Protein AF-A0ABC9QMW5-F1 (afdb_monomer)

Secondary structure (DSSP, 8-state):
-HHHHHHHHHHHHHGGGPPP---HHHHTTSSTTT-SEEEEETTEEEEEETTTTEEEEEE----TTTT-SPPPSSPPPP---TT-

Mean predicted aligned error: 7.99 Å

InterPro domains:
  IPR044925 His-Me finger superfamily [SSF54060] (33-84)

Organism: NCBI:txid889253

Sequence (84 aa):
MKIFIFLLTISLNIFALEPYKPSADFSSYFNNINCSQILDKFFYLNCYDYKLKGTKAVAYKVEASNLKDKQIKKRPRFEDDTNI

Structure (mmCIF, N/CA/C/O backbone):
data_AF-A0ABC9QMW5-F1
#
_entry.id   AF-A0ABC9QMW5-F1
#
loop_
_atom_site.group_PDB
_atom_site.id
_atom_site.type_symbol
_atom_site.label_atom_id
_atom_site.label_alt_id
_atom_site.label_comp_id
_atom_site.label_asym_id
_atom_site.label_entity_id
_atom_site.label_seq_id
_atom_site.pdbx_PDB_ins_code
_atom_site.Cartn_x
_atom_site.Cartn_y
_atom_site.Cartn_z
_atom_site.occupancy
_atom_site.B_iso_or_equiv
_atom_site.auth_seq_id
_atom_site.auth_comp_id
_atom_site.auth_asym_id
_atom_site.auth_atom_id
_atom_site.pdbx_PDB_model_num
ATOM 1 N N . MET A 1 1 ? 21.821 -1.853 39.661 1.00 60.94 1 MET A N 1
ATOM 2 C CA . MET A 1 1 ? 20.354 -1.962 39.449 1.00 60.94 1 MET A CA 1
ATOM 3 C C . MET A 1 1 ? 19.775 -0.894 38.520 1.00 60.94 1 MET A C 1
ATOM 5 O O . MET A 1 1 ? 19.103 -1.279 37.578 1.00 60.94 1 MET A O 1
ATOM 9 N N . LYS A 1 2 ? 20.042 0.411 38.705 1.00 61.50 2 LYS A N 1
ATOM 10 C CA . LYS A 1 2 ? 19.458 1.476 37.852 1.00 61.50 2 LYS A CA 1
ATOM 11 C C . LYS A 1 2 ? 19.777 1.350 36.347 1.00 61.50 2 LYS A C 1
ATOM 13 O O . LYS A 1 2 ? 18.892 1.558 35.531 1.00 61.50 2 LYS A O 1
ATOM 18 N N . ILE A 1 3 ? 20.995 0.934 35.985 1.00 71.19 3 ILE A N 1
ATOM 19 C CA . ILE A 1 3 ? 21.410 0.718 34.581 1.00 71.19 3 ILE A CA 1
ATOM 20 C C . ILE A 1 3 ? 20.639 -0.433 33.915 1.00 71.19 3 ILE A C 1
ATOM 22 O O . ILE A 1 3 ? 20.223 -0.308 32.769 1.00 71.19 3 ILE A O 1
ATOM 26 N N . PHE A 1 4 ? 20.386 -1.525 34.644 1.00 68.81 4 PHE A N 1
ATOM 27 C CA . PHE A 1 4 ? 19.594 -2.649 34.131 1.00 68.81 4 PHE A CA 1
ATOM 28 C C . PHE A 1 4 ? 18.132 -2.259 33.893 1.00 68.81 4 PHE A C 1
ATOM 30 O O . PHE A 1 4 ? 17.557 -2.666 32.891 1.00 68.81 4 PHE A O 1
ATOM 37 N N . ILE A 1 5 ? 17.555 -1.420 34.760 1.00 70.06 5 ILE A N 1
ATOM 38 C CA . ILE A 1 5 ? 16.205 -0.871 34.562 1.00 70.06 5 ILE A CA 1
ATOM 39 C C . ILE A 1 5 ? 16.174 0.028 33.315 1.00 70.06 5 ILE A C 1
ATOM 41 O O . ILE A 1 5 ? 15.258 -0.082 32.510 1.00 70.06 5 ILE A O 1
ATOM 45 N N . PHE A 1 6 ? 17.205 0.852 33.106 1.00 68.19 6 PHE A N 1
ATOM 46 C CA . PHE A 1 6 ? 17.305 1.734 31.940 1.00 68.19 6 PHE A CA 1
ATOM 47 C C . PHE A 1 6 ? 17.449 0.960 30.611 1.00 68.19 6 PHE A C 1
ATOM 49 O O . PHE A 1 6 ? 16.760 1.255 29.634 1.00 68.19 6 PHE A O 1
ATOM 56 N N . LEU A 1 7 ? 18.271 -0.094 30.580 1.00 71.31 7 LEU A N 1
ATOM 57 C CA . LEU A 1 7 ? 18.411 -0.984 29.416 1.00 71.31 7 LEU A CA 1
ATOM 58 C C . LEU A 1 7 ? 17.121 -1.768 29.114 1.00 71.31 7 LEU A C 1
ATOM 60 O O . LEU A 1 7 ? 16.752 -1.942 27.950 1.00 71.31 7 LEU A O 1
ATOM 64 N N . LEU A 1 8 ? 16.395 -2.192 30.154 1.00 69.31 8 LEU A N 1
ATOM 65 C CA . LEU A 1 8 ? 15.092 -2.842 30.005 1.00 69.31 8 LEU A CA 1
ATOM 66 C C . LEU A 1 8 ? 14.050 -1.879 29.409 1.00 69.31 8 LEU A C 1
ATOM 68 O O . LEU A 1 8 ? 13.286 -2.258 28.528 1.00 69.31 8 LEU A O 1
ATOM 72 N N . THR A 1 9 ? 14.057 -0.607 29.819 1.00 65.12 9 THR A N 1
ATOM 73 C CA . THR A 1 9 ? 13.158 0.397 29.229 1.00 65.12 9 THR A CA 1
ATOM 74 C C . THR A 1 9 ? 13.497 0.723 27.774 1.00 65.12 9 THR A C 1
ATOM 76 O O . THR A 1 9 ? 12.586 0.923 26.978 1.00 65.12 9 THR A O 1
ATOM 79 N N . ILE A 1 10 ? 14.776 0.726 27.381 1.00 64.44 10 ILE A N 1
ATOM 80 C CA . ILE A 1 10 ? 15.171 0.964 25.981 1.00 64.44 10 ILE A CA 1
ATOM 81 C C . ILE A 1 10 ? 14.751 -0.208 25.085 1.00 64.44 10 ILE A C 1
ATOM 83 O O . ILE A 1 10 ? 14.194 0.018 24.016 1.00 64.44 10 ILE A O 1
ATOM 87 N N . SER A 1 11 ? 14.946 -1.452 25.531 1.00 65.12 11 SER A N 1
ATOM 88 C CA . SER A 1 11 ? 14.586 -2.644 24.744 1.00 65.12 11 SER A CA 1
ATOM 89 C C . SER A 1 11 ? 13.076 -2.795 24.510 1.00 65.12 11 SER A C 1
ATOM 91 O O . SER A 1 11 ? 12.675 -3.205 23.423 1.00 65.12 11 SER A O 1
ATOM 93 N N . LEU A 1 12 ? 12.228 -2.395 25.464 1.00 59.66 12 LEU A N 1
ATOM 94 C CA . LEU A 1 12 ? 10.766 -2.428 25.302 1.00 59.66 12 LEU A CA 1
ATOM 95 C C . LEU A 1 12 ? 10.234 -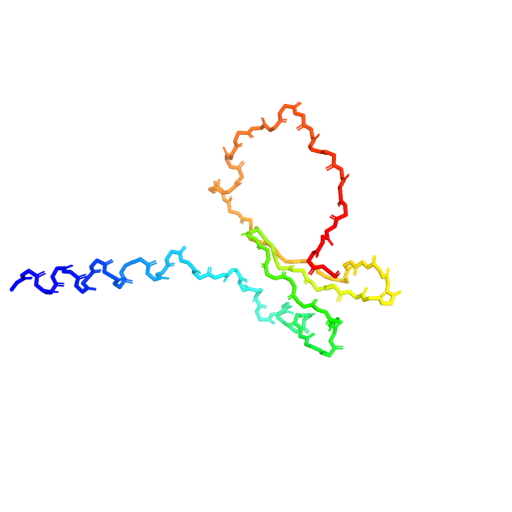1.410 24.277 1.00 59.66 12 LEU A C 1
ATOM 97 O O . LEU A 1 12 ? 9.216 -1.673 23.641 1.00 59.66 12 LEU A O 1
ATOM 101 N N . ASN A 1 13 ? 10.918 -0.278 24.072 1.00 58.06 13 ASN A N 1
ATOM 102 C CA . ASN A 1 13 ? 10.497 0.728 23.087 1.00 58.06 13 ASN A CA 1
ATOM 103 C C . ASN A 1 13 ? 10.744 0.288 21.632 1.00 58.06 13 ASN A C 1
ATOM 105 O O . ASN A 1 13 ? 10.071 0.774 20.727 1.00 58.06 13 ASN A O 1
ATOM 109 N N . ILE A 1 14 ? 11.674 -0.643 21.393 1.00 57.78 14 ILE A N 1
ATOM 110 C CA . ILE A 1 14 ? 12.041 -1.079 20.034 1.00 57.78 14 ILE A CA 1
ATOM 111 C C . ILE A 1 14 ? 10.915 -1.908 19.393 1.00 57.78 14 ILE A C 1
ATOM 113 O O . ILE A 1 14 ? 10.650 -1.773 18.202 1.00 57.78 14 ILE A O 1
ATOM 117 N N . PHE A 1 15 ? 10.188 -2.709 20.180 1.00 56.06 15 PHE A N 1
ATOM 118 C CA . PHE A 1 15 ? 9.119 -3.578 19.667 1.00 56.06 15 PHE A CA 1
ATOM 119 C C . PHE A 1 15 ? 7.854 -2.829 19.221 1.00 56.06 15 PHE A C 1
ATOM 121 O O . PHE A 1 15 ? 7.051 -3.385 18.476 1.00 56.06 15 PHE A O 1
ATOM 128 N N . ALA A 1 16 ? 7.664 -1.578 19.647 1.00 55.34 16 ALA A N 1
ATOM 129 C CA . ALA A 1 16 ? 6.487 -0.780 19.298 1.00 55.34 16 ALA A CA 1
ATOM 130 C C . ALA A 1 16 ? 6.599 -0.067 17.934 1.00 55.34 16 ALA A C 1
ATOM 132 O O . ALA A 1 16 ? 5.629 0.543 17.492 1.00 55.34 16 ALA A O 1
ATOM 133 N N . LEU A 1 17 ? 7.764 -0.131 17.277 1.00 59.34 17 LEU A N 1
ATOM 134 C CA . LEU A 1 17 ? 8.088 0.618 16.054 1.00 59.34 17 LEU A CA 1
ATOM 135 C C . LEU A 1 17 ? 8.370 -0.278 14.836 1.00 59.34 17 LEU A C 1
ATOM 137 O O . LEU A 1 17 ? 8.827 0.228 13.814 1.00 59.34 17 LEU A O 1
ATOM 141 N N . GLU A 1 18 ? 8.128 -1.591 14.916 1.00 67.12 18 GLU A N 1
ATOM 142 C CA . GLU A 1 18 ? 8.282 -2.467 13.747 1.00 67.12 18 GLU A CA 1
ATOM 143 C C . GLU A 1 18 ? 7.271 -2.057 12.656 1.00 67.12 18 GLU A C 1
ATOM 145 O O . GLU A 1 18 ? 6.059 -2.125 12.894 1.00 67.12 18 GLU A O 1
ATOM 150 N N . PRO A 1 19 ? 7.735 -1.639 11.461 1.00 73.00 19 PRO A N 1
ATOM 151 C CA . PRO A 1 19 ? 6.846 -1.324 10.354 1.00 73.00 19 PRO A CA 1
ATOM 152 C C . PRO A 1 19 ? 6.088 -2.580 9.923 1.00 73.00 19 PRO A C 1
ATOM 154 O O . PRO A 1 19 ? 6.581 -3.708 10.033 1.00 73.00 19 PRO A O 1
ATOM 157 N N . TYR A 1 20 ? 4.868 -2.389 9.424 1.00 83.19 20 TYR A N 1
ATOM 158 C CA . TYR A 1 20 ? 4.059 -3.499 8.941 1.00 83.19 20 TYR A CA 1
ATOM 159 C C . TYR A 1 20 ? 4.767 -4.227 7.788 1.00 83.19 20 TYR A C 1
ATOM 161 O O . TYR A 1 20 ? 5.173 -3.620 6.799 1.00 83.19 20 TYR A O 1
ATOM 169 N N . LYS A 1 21 ? 4.863 -5.555 7.896 1.00 86.75 21 LYS A N 1
ATOM 170 C CA . LYS A 1 21 ? 5.416 -6.427 6.855 1.00 86.75 21 LYS A CA 1
ATOM 171 C C . LYS A 1 21 ? 4.304 -7.321 6.297 1.00 86.75 21 LYS A C 1
ATOM 173 O O . LYS A 1 21 ? 3.603 -7.958 7.089 1.00 86.75 21 LYS A O 1
ATOM 178 N N . PRO A 1 22 ? 4.132 -7.400 4.96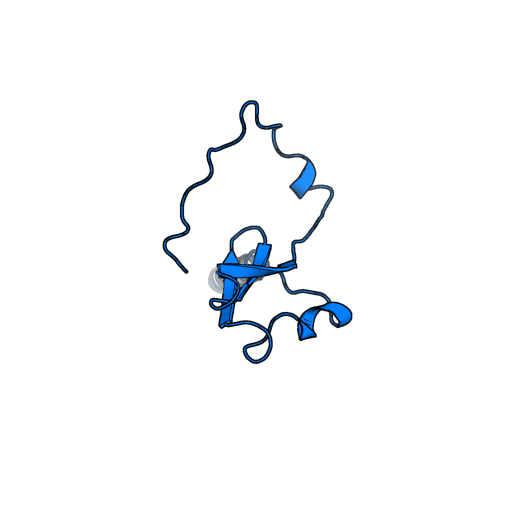3 1.00 91.19 22 PRO A N 1
ATOM 179 C CA . PRO A 1 22 ? 3.212 -8.353 4.349 1.00 91.19 22 PRO A CA 1
ATOM 180 C C . PRO A 1 22 ? 3.554 -9.797 4.744 1.00 91.19 22 PRO A C 1
ATOM 182 O O . PRO A 1 22 ? 4.722 -10.116 4.975 1.00 91.19 22 PRO A O 1
ATOM 185 N N . SER A 1 23 ? 2.555 -10.686 4.781 1.00 91.19 23 SER A N 1
ATOM 186 C CA . SER A 1 23 ? 2.816 -12.121 4.956 1.00 91.19 23 SER A CA 1
ATOM 187 C C . SER A 1 23 ? 3.663 -12.674 3.807 1.00 91.19 23 SER A C 1
ATOM 189 O O . SER A 1 23 ? 3.782 -12.052 2.748 1.00 91.19 23 SER A O 1
ATOM 191 N N . ALA A 1 24 ? 4.241 -13.862 4.002 1.00 92.50 24 ALA A N 1
ATOM 192 C CA . ALA A 1 24 ? 5.115 -14.495 3.014 1.00 92.50 24 ALA A CA 1
ATOM 193 C C . ALA A 1 24 ? 4.473 -14.545 1.614 1.00 92.50 24 ALA A C 1
ATOM 195 O O . ALA A 1 24 ? 5.102 -14.115 0.647 1.00 92.50 24 ALA A O 1
ATOM 196 N N . ASP A 1 25 ? 3.197 -14.932 1.540 1.00 93.06 25 ASP A N 1
ATOM 197 C CA . ASP A 1 25 ? 2.421 -15.042 0.297 1.00 93.06 25 ASP A CA 1
ATOM 198 C C . ASP A 1 25 ? 2.321 -13.724 -0.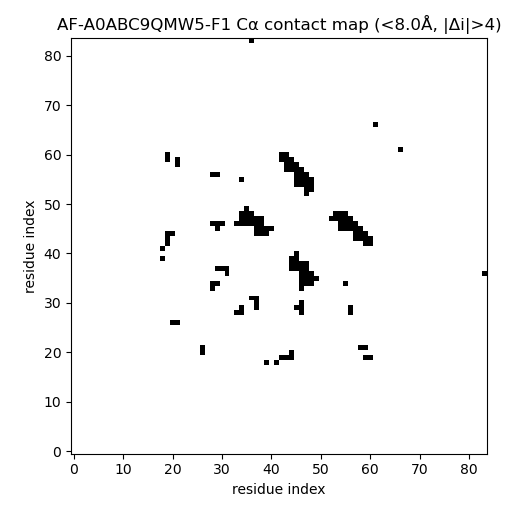487 1.00 93.06 25 ASP A C 1
ATOM 200 O O . ASP A 1 25 ? 2.243 -13.735 -1.715 1.00 93.06 25 ASP A O 1
ATOM 204 N N . PHE A 1 26 ? 2.356 -12.579 0.206 1.00 92.19 26 PHE A N 1
ATOM 205 C CA . PHE A 1 26 ? 2.221 -11.255 -0.407 1.00 92.19 26 PHE A CA 1
ATOM 206 C C . PHE A 1 26 ? 3.523 -10.451 -0.443 1.00 92.19 26 PHE A C 1
ATOM 208 O O . PHE A 1 26 ? 3.600 -9.439 -1.139 1.00 92.19 26 PHE A O 1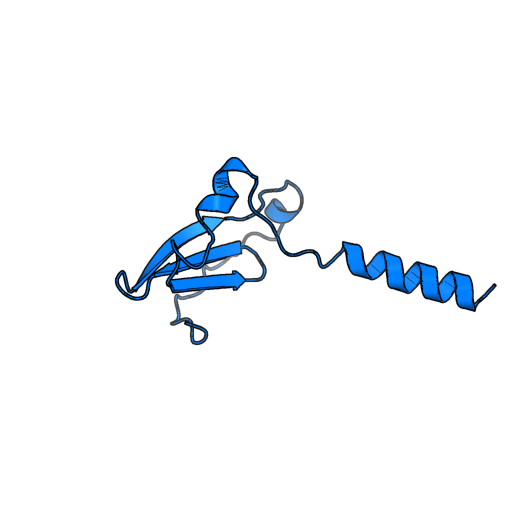
ATOM 215 N N . SER A 1 27 ? 4.563 -10.895 0.262 1.00 93.88 27 SER A N 1
ATOM 216 C CA . SER A 1 27 ? 5.861 -10.211 0.320 1.00 93.88 27 SER A CA 1
ATOM 217 C C . SER A 1 27 ? 6.500 -10.039 -1.063 1.00 93.88 27 SER A C 1
ATOM 219 O O . SER A 1 27 ? 7.115 -9.012 -1.345 1.00 93.88 27 SER A O 1
ATOM 221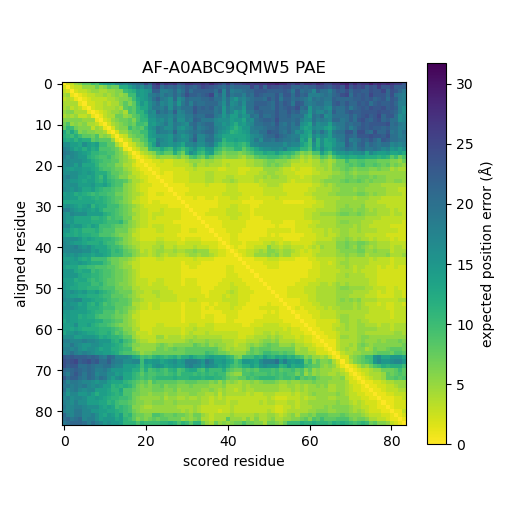 N N . SER A 1 28 ? 6.272 -10.995 -1.968 1.00 94.44 28 SER A N 1
ATOM 222 C CA . SER A 1 28 ? 6.796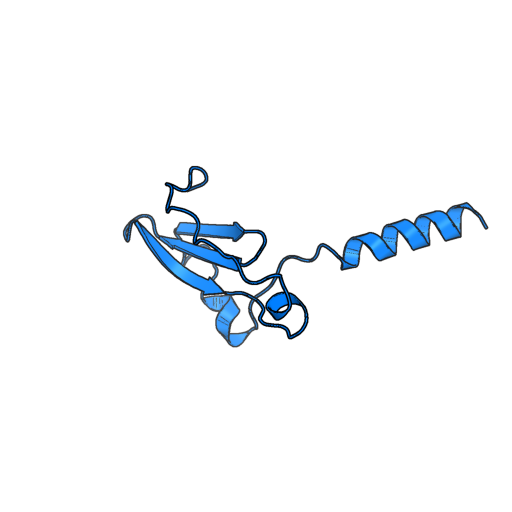 -10.984 -3.334 1.00 94.44 28 SER A CA 1
ATOM 223 C C . SER A 1 28 ? 6.268 -9.828 -4.189 1.00 94.44 28 SER A C 1
ATOM 225 O O . SER A 1 28 ? 6.925 -9.455 -5.156 1.00 94.44 28 SER A O 1
ATOM 227 N N . TYR A 1 29 ? 5.138 -9.204 -3.844 1.00 94.44 29 TYR A N 1
ATOM 228 C CA . TYR A 1 29 ? 4.636 -8.034 -4.570 1.00 94.44 29 TYR A CA 1
ATOM 229 C C . TYR A 1 29 ? 5.400 -6.749 -4.234 1.00 94.44 29 TYR A C 1
ATOM 231 O O . TYR A 1 29 ? 5.394 -5.823 -5.039 1.00 94.44 29 TYR A O 1
ATOM 239 N N . PHE A 1 30 ? 6.081 -6.694 -3.086 1.00 96.00 30 PHE A N 1
ATOM 240 C CA . PHE A 1 30 ? 6.746 -5.496 -2.571 1.00 96.00 30 PHE A CA 1
ATOM 241 C C . PHE A 1 30 ? 8.265 -5.637 -2.684 1.00 96.00 30 PHE A C 1
ATOM 243 O O . PHE A 1 30 ? 8.964 -5.888 -1.706 1.00 96.00 30 PHE A O 1
ATOM 250 N N . ASN A 1 31 ? 8.786 -5.491 -3.903 1.00 94.88 31 ASN A N 1
ATOM 251 C CA . ASN A 1 31 ? 10.224 -5.495 -4.176 1.00 94.88 31 ASN A CA 1
ATOM 252 C C . ASN A 1 31 ? 10.577 -4.537 -5.329 1.00 94.88 31 ASN A C 1
ATOM 254 O O . ASN A 1 31 ? 9.703 -4.106 -6.080 1.00 94.88 31 ASN A O 1
ATOM 258 N N . ASN A 1 32 ? 11.869 -4.254 -5.505 1.00 95.06 32 ASN A N 1
ATOM 259 C CA . ASN A 1 32 ? 12.368 -3.306 -6.513 1.00 95.06 32 ASN A CA 1
ATOM 260 C C . ASN A 1 32 ? 12.256 -3.803 -7.970 1.00 95.06 32 ASN A C 1
ATOM 262 O O . ASN A 1 32 ? 12.539 -3.050 -8.894 1.00 95.06 32 ASN A O 1
ATOM 266 N N . ILE A 1 33 ? 11.878 -5.067 -8.192 1.00 96.00 33 ILE A N 1
ATOM 267 C CA . ILE A 1 33 ? 11.576 -5.604 -9.529 1.00 96.00 33 ILE A CA 1
ATOM 268 C C . ILE A 1 33 ? 10.116 -5.292 -9.889 1.00 96.00 33 ILE A C 1
ATOM 270 O O . ILE A 1 33 ? 9.806 -4.954 -11.029 1.00 96.00 33 ILE A O 1
ATOM 274 N N . ASN A 1 34 ? 9.210 -5.396 -8.912 1.00 95.25 34 ASN A N 1
ATOM 275 C CA . ASN A 1 34 ? 7.772 -5.234 -9.104 1.00 95.25 34 ASN A CA 1
ATOM 276 C C . ASN A 1 34 ? 7.279 -3.796 -8.936 1.00 95.25 34 ASN A C 1
ATOM 278 O O . ASN A 1 34 ? 6.274 -3.448 -9.563 1.00 95.25 34 ASN A O 1
ATOM 282 N N . CYS A 1 35 ? 7.964 -3.002 -8.114 1.00 9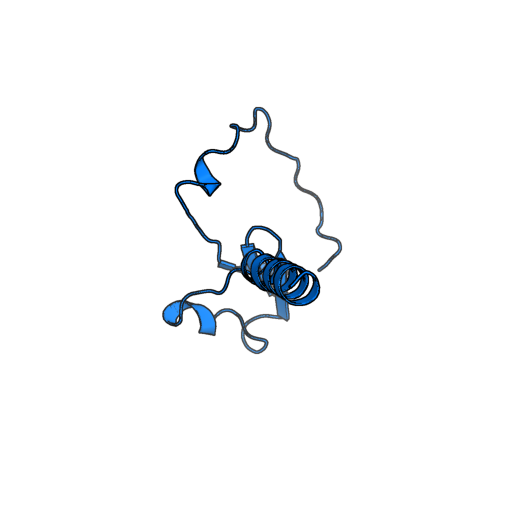6.44 35 CYS A N 1
ATOM 283 C CA . CYS A 1 35 ? 7.626 -1.628 -7.765 1.00 96.44 35 CYS A CA 1
ATOM 284 C C . CYS A 1 35 ? 8.708 -0.681 -8.281 1.00 96.44 35 CYS A C 1
ATOM 286 O O . CYS A 1 35 ? 9.894 -0.981 -8.180 1.00 96.44 35 CYS A O 1
ATOM 288 N N . SER A 1 36 ? 8.306 0.494 -8.763 1.00 96.81 36 SER A N 1
ATOM 289 C CA . SER A 1 36 ? 9.254 1.591 -8.976 1.00 96.81 36 SER A CA 1
ATOM 290 C C . SER A 1 36 ? 9.759 2.148 -7.646 1.00 96.81 36 SER A C 1
ATOM 292 O O . SER A 1 36 ? 10.938 2.458 -7.509 1.00 96.81 36 SER A O 1
ATOM 294 N N . GLN A 1 37 ? 8.863 2.242 -6.664 1.00 95.38 37 GLN A N 1
ATOM 295 C CA . GLN A 1 37 ? 9.177 2.659 -5.306 1.00 95.38 37 GLN A CA 1
ATOM 296 C C . GLN A 1 37 ? 8.273 1.915 -4.328 1.00 95.38 37 GLN A C 1
ATOM 298 O O . GLN A 1 37 ? 7.078 1.737 -4.575 1.00 95.38 37 GLN A O 1
ATOM 303 N N . ILE A 1 38 ? 8.845 1.485 -3.208 1.00 94.94 38 ILE A N 1
ATOM 304 C CA . ILE A 1 38 ? 8.085 0.976 -2.070 1.00 94.94 38 ILE A CA 1
ATOM 305 C C . ILE A 1 38 ? 7.979 2.115 -1.062 1.00 94.94 38 ILE A C 1
ATOM 307 O O . ILE A 1 38 ? 8.984 2.582 -0.533 1.00 94.94 38 ILE A O 1
ATOM 311 N N . LEU A 1 39 ? 6.757 2.580 -0.830 1.00 93.31 39 LEU A N 1
ATOM 312 C CA . LEU A 1 39 ? 6.440 3.638 0.117 1.00 93.31 39 LEU A CA 1
ATOM 313 C C . LEU A 1 39 ? 5.955 3.001 1.418 1.00 93.31 39 LEU A C 1
ATOM 315 O O . LEU A 1 39 ? 4.847 2.462 1.469 1.00 93.31 39 LEU A O 1
ATOM 319 N N . ASP A 1 40 ? 6.781 3.073 2.457 1.00 90.69 40 ASP A N 1
ATOM 320 C CA . ASP A 1 40 ? 6.414 2.677 3.816 1.00 90.69 40 ASP A CA 1
ATOM 321 C C . ASP A 1 40 ? 5.737 3.865 4.513 1.00 90.69 40 ASP A C 1
ATOM 323 O O . ASP A 1 40 ? 6.389 4.803 4.981 1.00 90.69 40 ASP A O 1
ATOM 327 N N . LYS A 1 41 ? 4.402 3.898 4.458 1.00 87.31 41 LYS A N 1
ATOM 328 C CA . LYS A 1 41 ? 3.583 4.938 5.087 1.00 87.31 41 LYS A CA 1
ATOM 329 C C . LYS A 1 41 ? 3.066 4.409 6.421 1.00 87.31 41 LYS A C 1
ATOM 331 O O . LYS A 1 41 ? 2.867 3.215 6.603 1.00 87.31 41 LYS A O 1
ATOM 336 N N . PHE A 1 42 ? 2.736 5.321 7.332 1.00 81.25 42 PHE A N 1
ATOM 337 C CA . PHE A 1 42 ? 2.375 4.985 8.715 1.00 81.25 42 PHE A CA 1
ATOM 338 C C . PHE A 1 42 ? 1.320 3.866 8.867 1.00 81.25 42 PHE A C 1
ATOM 340 O O . PHE A 1 42 ? 1.418 3.053 9.779 1.00 81.25 42 PHE A O 1
ATOM 347 N N . PHE A 1 43 ? 0.320 3.802 7.980 1.00 84.81 43 PHE A N 1
ATOM 348 C CA . PHE A 1 43 ? -0.762 2.808 8.060 1.00 84.81 43 PHE A CA 1
ATOM 349 C C . PHE A 1 43 ? -0.679 1.691 7.012 1.00 84.81 43 PHE A C 1
ATOM 351 O O . PHE A 1 43 ? -1.443 0.728 7.091 1.00 84.81 43 PHE A O 1
ATOM 358 N N . TYR A 1 44 ? 0.174 1.831 5.997 1.00 91.19 44 TYR A N 1
ATOM 359 C CA . TYR A 1 44 ? 0.184 0.929 4.852 1.00 91.19 44 TYR A CA 1
ATOM 360 C C . TYR A 1 44 ? 1.515 0.959 4.104 1.00 91.19 44 TYR A C 1
ATOM 362 O O . TYR A 1 44 ? 2.178 1.987 3.997 1.00 91.19 44 TYR A O 1
A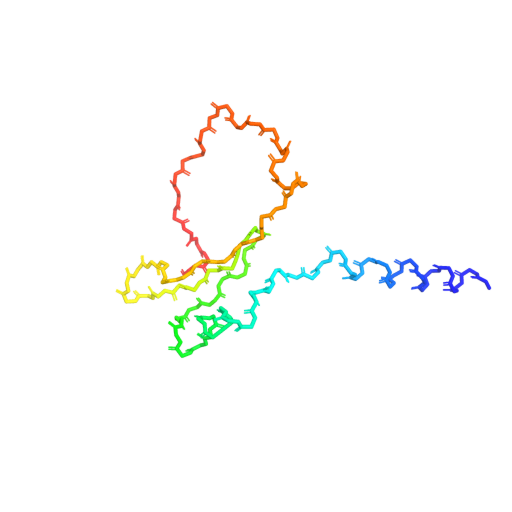TOM 370 N N . LEU A 1 45 ? 1.837 -0.171 3.488 1.00 94.38 45 LEU A N 1
ATOM 371 C CA . LEU A 1 45 ? 2.905 -0.317 2.516 1.00 94.38 45 LEU A CA 1
ATOM 372 C C . LEU A 1 45 ? 2.323 -0.171 1.108 1.00 94.38 45 LEU A C 1
ATOM 374 O O . LEU A 1 45 ? 1.331 -0.825 0.778 1.00 94.38 45 LEU A O 1
ATOM 378 N N . ASN A 1 46 ? 2.925 0.665 0.268 1.00 95.00 46 ASN A N 1
ATOM 379 C CA . ASN A 1 46 ? 2.465 0.911 -1.099 1.00 95.00 46 ASN A CA 1
ATOM 380 C C . ASN A 1 46 ? 3.564 0.601 -2.121 1.00 95.00 46 ASN A C 1
ATOM 382 O O . ASN A 1 46 ? 4.652 1.167 -2.074 1.00 95.00 46 ASN A O 1
ATOM 386 N N . CYS A 1 47 ? 3.259 -0.291 -3.059 1.00 96.25 47 CYS A N 1
ATOM 387 C CA . CYS A 1 47 ? 4.060 -0.569 -4.242 1.00 96.25 47 CYS A CA 1
ATOM 388 C C . CYS A 1 47 ? 3.639 0.398 -5.354 1.00 96.25 47 CYS A C 1
ATOM 390 O O . CYS A 1 47 ? 2.624 0.179 -6.025 1.00 96.25 47 CYS A O 1
ATOM 392 N N . TYR A 1 48 ? 4.398 1.477 -5.529 1.00 96.81 48 TYR A N 1
ATOM 393 C CA . TYR A 1 48 ? 4.125 2.506 -6.525 1.00 96.81 48 TYR A CA 1
ATOM 394 C C . TYR A 1 48 ? 4.817 2.202 -7.858 1.00 96.81 48 TYR A C 1
ATOM 396 O O . TYR A 1 48 ? 5.933 1.676 -7.890 1.00 96.81 48 TYR A O 1
ATOM 404 N N . ASP A 1 49 ? 4.164 2.557 -8.962 1.00 97.25 49 ASP A N 1
ATOM 405 C CA . ASP A 1 49 ? 4.674 2.417 -10.323 1.00 97.25 49 ASP A CA 1
ATOM 406 C C . ASP A 1 49 ? 4.578 3.758 -11.072 1.00 97.25 49 ASP A C 1
ATOM 408 O O . ASP A 1 49 ? 3.485 4.282 -11.314 1.00 97.25 49 ASP A O 1
ATOM 412 N N . TYR A 1 50 ? 5.729 4.313 -11.474 1.00 95.69 50 TYR A N 1
ATOM 413 C CA . TYR A 1 50 ? 5.789 5.596 -12.186 1.00 95.69 50 TYR A CA 1
ATOM 414 C C . TYR A 1 50 ? 5.170 5.549 -13.583 1.00 95.69 50 TYR A C 1
ATOM 416 O O . TYR A 1 50 ? 4.665 6.565 -14.060 1.00 95.69 50 TYR A O 1
ATOM 424 N N . LYS A 1 51 ? 5.188 4.391 -14.254 1.00 96.44 51 LYS A N 1
ATOM 425 C CA . LYS A 1 51 ? 4.599 4.239 -15.592 1.00 96.44 51 LYS A CA 1
ATOM 426 C C . LYS A 1 51 ? 3.079 4.251 -15.513 1.00 96.44 51 LYS A C 1
ATOM 428 O O . LYS A 1 51 ? 2.434 4.850 -16.368 1.00 96.44 51 LYS A O 1
ATOM 433 N N . LEU A 1 52 ? 2.522 3.626 -14.476 1.00 95.94 52 LEU A N 1
ATOM 434 C CA . LEU A 1 52 ? 1.082 3.652 -14.200 1.00 95.94 52 LEU A CA 1
ATOM 435 C C . LEU A 1 52 ? 0.630 4.952 -13.526 1.00 95.94 52 LEU A C 1
ATOM 437 O O . LEU A 1 52 ? -0.569 5.213 -13.473 1.00 95.94 52 LEU A O 1
ATOM 441 N N . LYS A 1 53 ? 1.577 5.755 -13.019 1.00 94.19 53 LYS A N 1
ATOM 442 C CA . LYS A 1 53 ? 1.322 6.934 -12.179 1.00 94.19 53 LYS A CA 1
ATOM 443 C C . LYS A 1 53 ? 0.412 6.588 -10.997 1.00 94.19 53 LYS A C 1
ATOM 445 O O . LYS A 1 53 ? -0.544 7.303 -10.702 1.00 94.19 53 LYS A O 1
ATOM 450 N N . GLY A 1 54 ? 0.662 5.437 -10.372 1.00 94.75 54 GLY A N 1
ATOM 451 C CA . GLY A 1 54 ? -0.250 4.899 -9.375 1.00 94.75 54 GLY A CA 1
ATOM 452 C C . GLY A 1 54 ? 0.254 3.666 -8.640 1.00 94.75 54 GLY A C 1
ATOM 453 O O . GLY A 1 54 ? 1.342 3.145 -8.879 1.00 94.75 54 GLY A O 1
ATOM 454 N N . THR A 1 55 ? -0.585 3.203 -7.719 1.00 95.38 55 THR A N 1
ATOM 455 C CA . THR A 1 55 ? -0.350 2.015 -6.899 1.00 95.38 55 THR A CA 1
ATOM 456 C C . THR A 1 55 ? -0.624 0.735 -7.680 1.00 95.38 55 THR A C 1
ATOM 458 O O . THR A 1 55 ? -1.710 0.552 -8.226 1.00 95.38 55 THR A O 1
ATOM 461 N N . LYS A 1 56 ? 0.337 -0.190 -7.656 1.00 96.12 56 LYS A N 1
ATOM 462 C CA . LYS A 1 56 ? 0.209 -1.545 -8.205 1.00 96.12 56 LYS A CA 1
ATOM 463 C C . LYS A 1 56 ? -0.242 -2.560 -7.151 1.00 96.12 56 LYS A C 1
ATOM 465 O O . LYS A 1 56 ? -0.981 -3.486 -7.470 1.00 96.12 56 LYS A O 1
ATOM 470 N N . ALA A 1 57 ? 0.178 -2.374 -5.898 1.00 95.81 57 ALA A N 1
ATOM 471 C CA . ALA A 1 57 ? -0.261 -3.165 -4.750 1.00 95.81 57 ALA A CA 1
ATOM 472 C C . ALA A 1 57 ? -0.189 -2.341 -3.456 1.00 95.81 57 ALA A C 1
ATOM 474 O O . ALA A 1 57 ? 0.709 -1.516 -3.290 1.00 95.81 57 ALA A O 1
ATOM 475 N N . VAL A 1 58 ? -1.110 -2.588 -2.523 1.00 95.31 58 VAL A N 1
ATOM 476 C CA . VAL A 1 58 ? -1.118 -1.975 -1.187 1.00 95.31 58 VAL A CA 1
ATOM 477 C C . VAL A 1 58 ? -1.310 -3.057 -0.136 1.00 95.31 58 VAL A C 1
ATOM 479 O O . VAL A 1 58 ? -2.063 -4.005 -0.352 1.00 95.31 58 VAL A O 1
ATOM 482 N N . ALA A 1 59 ? -0.631 -2.928 0.995 1.00 94.94 59 ALA A N 1
ATOM 483 C CA . ALA A 1 59 ? -0.791 -3.841 2.111 1.00 94.94 59 ALA A CA 1
ATOM 484 C C . ALA A 1 59 ? -0.896 -3.052 3.415 1.00 94.94 59 ALA A C 1
ATOM 486 O O . ALA A 1 59 ? -0.145 -2.114 3.652 1.00 94.94 59 ALA A O 1
ATOM 487 N N . TYR A 1 60 ? -1.849 -3.427 4.256 1.00 91.00 60 TYR A N 1
ATOM 488 C CA . TYR A 1 60 ? -2.095 -2.800 5.547 1.00 91.00 60 TYR A CA 1
ATOM 489 C C . TYR A 1 60 ? -2.591 -3.854 6.527 1.00 91.00 60 TYR A C 1
ATOM 491 O O . TYR A 1 60 ? -3.165 -4.872 6.136 1.00 91.00 60 TYR A O 1
ATOM 499 N N . LYS A 1 61 ? -2.366 -3.604 7.814 1.00 88.19 61 LYS A N 1
ATOM 500 C CA . LYS A 1 61 ? -2.825 -4.484 8.885 1.00 88.19 61 LYS A CA 1
ATOM 501 C C . LYS A 1 61 ? -4.247 -4.106 9.278 1.00 88.19 61 LYS A C 1
ATOM 503 O O . LYS A 1 61 ? -4.529 -2.928 9.482 1.00 88.19 61 LYS A O 1
ATOM 508 N N . VAL A 1 62 ? -5.129 -5.086 9.442 1.00 86.75 62 VAL A N 1
ATOM 509 C CA . VAL A 1 62 ? -6.490 -4.865 9.955 1.00 86.75 62 VAL A CA 1
ATOM 510 C C . VAL A 1 62 ? -6.621 -5.575 11.291 1.00 86.75 62 VAL A C 1
ATOM 512 O O . VAL A 1 62 ? -6.508 -6.795 11.360 1.00 86.75 62 VAL A O 1
ATOM 515 N N . GLU A 1 63 ? -6.849 -4.815 12.357 1.00 86.81 63 GLU A N 1
ATOM 516 C CA . GLU A 1 63 ? -6.965 -5.328 13.720 1.00 86.81 63 GLU A CA 1
ATOM 517 C C . GLU A 1 63 ? -8.141 -4.672 14.432 1.00 86.81 63 GLU A C 1
ATOM 519 O O . GLU A 1 63 ? -8.457 -3.505 14.225 1.00 86.81 63 GLU A O 1
ATOM 524 N N . ALA A 1 64 ? -8.775 -5.385 15.360 1.00 87.19 64 ALA A N 1
ATOM 525 C CA . ALA A 1 64 ? -9.879 -4.807 16.121 1.00 87.19 64 ALA A CA 1
ATOM 526 C C . ALA A 1 64 ? -9.483 -3.519 16.876 1.00 87.19 64 ALA A C 1
ATOM 528 O O . ALA A 1 64 ? -10.344 -2.690 17.148 1.00 87.19 64 ALA A O 1
ATOM 529 N N . SER A 1 65 ? -8.207 -3.344 17.230 1.00 83.75 65 SER A N 1
ATOM 530 C CA . SER A 1 65 ? -7.675 -2.124 17.848 1.00 83.75 65 SER A CA 1
ATOM 531 C C . SER A 1 65 ? -7.617 -0.937 16.882 1.00 83.75 65 SER A C 1
ATOM 533 O O . SER A 1 65 ? -7.956 0.166 17.296 1.00 83.75 65 SER A O 1
ATOM 535 N N . ASN A 1 66 ? -7.247 -1.148 15.614 1.00 77.00 66 ASN A N 1
ATOM 536 C CA . ASN A 1 66 ? -7.096 -0.075 14.623 1.00 77.00 66 ASN A CA 1
ATOM 537 C C . ASN A 1 66 ? -8.405 0.306 13.907 1.00 77.00 66 ASN A C 1
ATOM 539 O O . ASN A 1 66 ? -8.477 1.338 13.249 1.00 77.00 66 ASN A O 1
ATOM 543 N N . LEU A 1 67 ? -9.463 -0.488 14.084 1.00 78.12 67 LEU A N 1
ATOM 544 C CA . LEU A 1 67 ? -10.810 -0.184 13.586 1.00 78.12 67 LEU A CA 1
ATOM 545 C C . LEU A 1 67 ? -11.682 0.592 14.586 1.00 78.12 67 LEU A C 1
ATOM 547 O O . LEU A 1 67 ? -12.771 1.039 14.231 1.00 78.12 67 LEU A O 1
ATOM 551 N N . LYS A 1 68 ? -11.239 0.729 15.842 1.00 72.81 68 LYS A N 1
ATOM 552 C CA . LYS A 1 68 ? -11.995 1.394 16.921 1.00 72.81 68 LYS A CA 1
ATOM 553 C C . LYS A 1 68 ? -11.821 2.909 16.956 1.00 72.81 68 LYS A C 1
ATOM 555 O O . LYS A 1 68 ? -12.425 3.562 17.810 1.00 72.81 68 LYS A O 1
ATOM 560 N N . ASP A 1 69 ? -11.010 3.460 16.060 1.00 70.00 69 ASP A N 1
ATOM 561 C CA . ASP A 1 69 ? -10.784 4.894 16.003 1.00 70.00 69 ASP A CA 1
ATOM 562 C C . ASP A 1 69 ? -12.072 5.669 15.712 1.00 70.00 69 ASP A C 1
ATOM 564 O O . ASP A 1 69 ? -13.053 5.178 15.144 1.00 70.00 69 ASP A O 1
ATOM 568 N N . LYS A 1 70 ? -12.073 6.925 16.159 1.00 76.44 70 LYS A N 1
ATOM 569 C CA . LYS A 1 70 ? -13.219 7.824 16.068 1.00 76.44 70 LYS A CA 1
ATOM 570 C C . LYS A 1 70 ? -13.674 7.934 14.612 1.00 76.44 70 LYS A C 1
ATOM 572 O O . LYS A 1 70 ? -12.896 8.341 13.751 1.00 76.44 70 LYS A O 1
ATOM 577 N N . GLN A 1 71 ? -14.951 7.645 14.350 1.00 79.25 71 GLN A N 1
ATOM 578 C CA . GLN A 1 71 ? -15.522 7.837 13.018 1.00 79.25 71 GLN A CA 1
ATOM 579 C C . GLN A 1 71 ? -15.289 9.277 12.551 1.00 79.25 71 GLN A C 1
ATOM 581 O O . GLN A 1 71 ? -15.693 10.246 13.207 1.00 79.25 71 GLN A O 1
ATOM 586 N N . ILE A 1 72 ? -14.617 9.417 11.411 1.00 83.06 72 ILE A N 1
ATOM 587 C CA . ILE A 1 72 ? -14.364 10.722 10.814 1.00 83.06 72 ILE A CA 1
ATOM 588 C C . ILE A 1 72 ? -15.692 11.319 10.336 1.00 83.06 72 ILE A C 1
ATOM 590 O O . ILE A 1 72 ? -16.426 10.713 9.562 1.00 83.06 72 ILE A O 1
ATOM 594 N N . LYS A 1 73 ? -16.018 12.533 10.796 1.00 86.75 73 LYS A N 1
ATOM 595 C CA . LYS A 1 73 ? -17.259 13.225 10.392 1.00 86.75 73 LYS A CA 1
ATOM 596 C C . LYS A 1 73 ? -17.208 13.739 8.951 1.00 86.75 73 LYS A C 1
ATOM 598 O O . LYS A 1 73 ? -18.245 13.953 8.335 1.00 86.75 73 LYS A O 1
ATOM 603 N N . LYS A 1 74 ? -16.003 13.986 8.431 1.00 91.25 74 LYS A N 1
ATOM 604 C CA . LYS A 1 74 ? -15.761 14.503 7.084 1.00 91.25 74 LYS A CA 1
ATOM 605 C C . LYS A 1 74 ? -14.520 13.839 6.503 1.00 91.25 74 LYS A C 1
ATOM 607 O O . LYS A 1 74 ? -13.493 13.764 7.174 1.00 91.25 74 LYS A O 1
ATOM 612 N N . ARG A 1 75 ? -14.620 13.380 5.255 1.00 89.06 75 ARG A N 1
ATOM 613 C CA . ARG A 1 75 ? -13.491 12.823 4.506 1.00 89.06 75 ARG A CA 1
ATOM 614 C C . ARG A 1 75 ? -12.484 13.938 4.171 1.00 89.06 75 ARG A C 1
ATOM 616 O O . ARG A 1 75 ? -12.923 14.993 3.701 1.00 89.06 75 ARG A O 1
ATOM 623 N N . PRO A 1 76 ? -11.174 13.732 4.386 1.00 90.4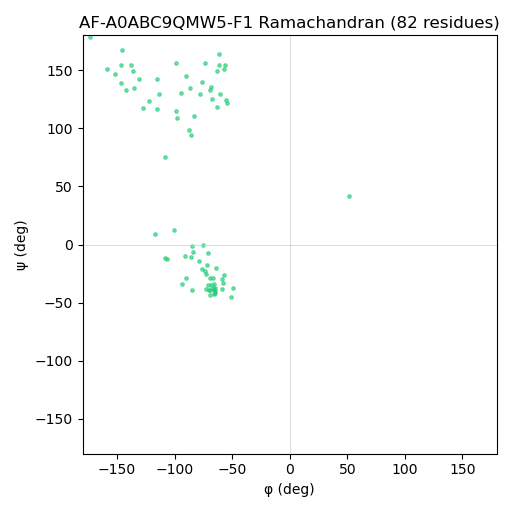4 76 PRO A N 1
ATOM 624 C CA . PRO A 1 76 ? -10.140 14.626 3.869 1.00 90.44 76 PRO A CA 1
ATOM 625 C C . PRO A 1 76 ? -10.230 14.778 2.345 1.00 90.44 76 PRO A C 1
ATOM 627 O O . PRO A 1 76 ? -10.752 13.894 1.658 1.00 90.44 76 PRO A O 1
ATOM 630 N N . ARG A 1 77 ? -9.735 15.901 1.815 1.00 94.94 77 ARG A N 1
ATOM 631 C CA . ARG A 1 77 ? -9.577 16.056 0.364 1.00 94.94 77 ARG A CA 1
ATOM 632 C C . ARG A 1 77 ? -8.397 15.212 -0.111 1.00 94.94 77 ARG A C 1
ATOM 634 O O . ARG A 1 77 ? -7.509 14.894 0.673 1.00 94.94 77 ARG A O 1
ATOM 641 N N . PHE A 1 78 ? -8.420 14.851 -1.387 1.00 93.50 78 PHE A N 1
ATOM 642 C CA . PHE A 1 78 ? -7.246 14.296 -2.044 1.00 93.50 78 PHE A CA 1
ATOM 643 C C . PHE A 1 78 ? -6.260 15.422 -2.347 1.00 93.50 78 PHE A C 1
ATOM 645 O O . PHE A 1 78 ? -6.676 16.514 -2.737 1.00 93.50 78 PHE A O 1
ATOM 652 N N . GLU A 1 79 ? -4.982 15.131 -2.150 1.00 92.50 79 GLU A N 1
ATOM 653 C CA . GLU A 1 79 ? -3.849 16.013 -2.407 1.00 92.50 79 GLU A CA 1
ATOM 654 C C . GLU A 1 79 ? -2.747 15.174 -3.058 1.00 92.50 79 GLU A C 1
ATOM 656 O O . GLU A 1 79 ? -2.711 13.951 -2.879 1.00 92.50 79 GLU A O 1
ATOM 661 N N . ASP A 1 80 ? -1.878 15.825 -3.825 1.00 91.88 80 ASP A N 1
ATOM 662 C CA . ASP A 1 80 ? -0.740 15.157 -4.447 1.00 91.88 80 ASP A CA 1
ATOM 663 C C . ASP A 1 80 ? 0.268 14.723 -3.370 1.00 91.88 80 ASP A C 1
ATOM 665 O O . ASP A 1 80 ? 0.589 15.485 -2.454 1.00 91.88 80 ASP A O 1
ATOM 669 N N . ASP A 1 81 ? 0.783 13.495 -3.470 1.00 88.56 81 ASP A N 1
ATOM 670 C CA . ASP A 1 81 ? 1.829 13.009 -2.565 1.00 88.56 81 ASP A CA 1
ATOM 671 C C . ASP A 1 81 ? 3.195 13.491 -3.062 1.00 88.56 81 ASP A C 1
ATOM 673 O O . ASP A 1 81 ? 3.702 13.030 -4.081 1.00 88.56 81 ASP A O 1
ATOM 677 N N . THR A 1 82 ? 3.803 14.413 -2.320 1.00 88.38 82 THR A N 1
ATOM 678 C CA . THR A 1 82 ? 5.103 15.017 -2.650 1.00 88.38 82 THR A CA 1
ATOM 679 C C . THR A 1 82 ? 6.303 14.102 -2.387 1.00 88.38 82 THR A C 1
ATOM 681 O O . THR A 1 82 ? 7.439 14.513 -2.609 1.00 88.38 82 THR A O 1
ATOM 684 N N . ASN A 1 83 ? 6.077 12.883 -1.885 1.00 81.12 83 ASN A N 1
ATOM 685 C CA . ASN A 1 83 ? 7.127 11.898 -1.597 1.00 81.12 83 ASN A CA 1
ATOM 686 C C . ASN A 1 83 ? 7.259 10.824 -2.693 1.00 81.12 83 ASN A C 1
ATOM 688 O O . ASN A 1 83 ? 7.882 9.783 -2.451 1.00 81.12 83 ASN A O 1
ATOM 692 N N . ILE A 1 84 ? 6.614 11.054 -3.838 1.00 80.88 84 ILE A N 1
ATOM 693 C CA . ILE A 1 84 ? 6.586 10.186 -5.016 1.00 80.88 84 ILE A CA 1
ATOM 694 C C . ILE A 1 84 ? 7.398 10.834 -6.131 1.00 80.88 84 ILE A C 1
ATOM 696 O O . ILE A 1 84 ? 7.205 12.041 -6.384 1.00 80.88 84 ILE A O 1
#

pLDDT: mean 84.39, std 12.5, range [55.34, 97.25]

Radius of gyration: 17.71 Å; Cα contacts (8 Å, |Δi|>4): 76; chains: 1; bounding box: 39×31×55 Å

Solvent-accessible surface area (backbone atoms only — not comparable to full-atom values): 5639 Å² total; per-residue (Å²): 110,72,66,60,54,52,53,53,56,55,59,60,57,58,73,79,66,70,74,89,74,67,56,79,92,53,37,76,60,66,40,81,89,72,14,74,44,78,45,84,47,100,74,34,38,35,16,29,29,74,90,75,71,40,76,79,47,76,48,66,84,87,48,82,76,77,70,66,60,80,82,74,92,66,84,79,81,90,74,86,70,88,90,112

Foldseek 3Di:
DVVVVVVVVVVVVVVVPDQDADPPVCNVCQDVVNAVDWDRDPFKIFRHHVVVNGTPDIDGDDDPVVVPDDPDPDDDDDDDDPVD